Protein AF-A0A9P4QRD8-F1 (afdb_monomer)

Radius of gyration: 12.87 Å; Cα contacts (8 Å, |Δi|>4): 53; chains: 1; bounding box: 28×15×35 Å

Nearest PDB structures (foldseek):
  6wmi-assembly2_D  TM=9.461E-01  e=1.630E-04  Homo sapiens
  2prt-assembly1_A  TM=9.500E-01  e=2.022E-04  Homo sapiens
  2jp9-assembly1_A  TM=9.292E-01  e=2.022E-04  Homo sapiens
  6b0o-assembly2_D  TM=9.364E-01  e=3.591E-04  Homo sapiens
  6jnm-assembly1_A  TM=8.320E-01  e=1.623E-03  Arabidopsis thaliana

pLDDT: mean 93.94, std 3.28, range [72.94, 96.88]

Mean predicted aligned error: 3.34 Å

Organism: NCBI:txid682080

Sequence (52 aa):
YLCNICDKRFTFRNNLKTHMHRHTGEKPFACDFKGCGRHFSVVSNLRRHQKV

InterPro domains:
  IPR013087 Zinc finger C2H2-type [PF00096] (1-23)
  IPR013087 Zinc finger C2H2-type [PF00096] (29-51)
  IPR013087 Zinc finger C2H2-type [PS00028] (3-23)
  IPR013087 Zinc finger C2H2-type [PS50157] (1-28)
  IPR013087 Zinc finger C2H2-type [PS50157] (29-52)
  IPR013087 Zinc finger C2H2-type [SM00355] (1-23)
  IPR013087 Zinc finger C2H2-type [SM00355] (29-51)
  IPR036236 Zinc finger C2H2 superfamily [SSF57667] (1-51)

Foldseek 3Di:
DADPPPRDDDPDPVVNQLVVCVVVVDFPAAAPPPPPRDGHSDPVVSVVVVVD

Secondary structure (DSSP, 8-state):
-B-TTT--B-SSHHHHHHHHHHHH----EE--STTT--EESSHHHHHHHHT-

Structure (mmCIF, N/CA/C/O backbone):
data_AF-A0A9P4QRD8-F1
#
_entry.id   AF-A0A9P4QRD8-F1
#
loop_
_atom_site.group_PDB
_atom_site.id
_atom_site.type_symbol
_atom_site.label_atom_id
_atom_site.label_alt_id
_atom_site.label_comp_id
_atom_site.label_asym_id
_atom_site.label_entity_id
_atom_site.label_seq_id
_atom_site.pdbx_PDB_ins_code
_atom_site.Cartn_x
_atom_site.Cartn_y
_atom_site.Cartn_z
_atom_site.occupancy
_atom_site.B_iso_or_equiv
_atom_site.auth_seq_id
_atom_site.auth_comp_id
_atom_site.auth_asym_id
_atom_site.auth_atom_id
_atom_site.pdbx_PDB_model_num
ATOM 1 N N . TYR A 1 1 ? 13.309 -5.610 -11.499 1.00 93.94 1 TYR A N 1
ATOM 2 C CA . TYR A 1 1 ? 11.986 -6.258 -11.390 1.00 93.94 1 TYR A CA 1
ATOM 3 C C . TYR A 1 1 ? 10.928 -5.353 -12.012 1.00 93.94 1 TYR A C 1
ATOM 5 O O . TYR A 1 1 ? 10.787 -4.228 -11.549 1.00 93.94 1 TYR A O 1
ATOM 13 N N . LEU A 1 2 ? 10.270 -5.780 -13.095 1.00 95.25 2 LEU A N 1
ATOM 14 C CA . LEU A 1 2 ? 9.313 -4.972 -13.870 1.00 95.25 2 LEU A CA 1
ATOM 15 C C . LEU A 1 2 ? 7.868 -5.303 -13.468 1.00 95.25 2 LEU A C 1
ATOM 17 O O . LEU A 1 2 ? 7.550 -6.471 -13.254 1.00 95.25 2 LEU A O 1
ATOM 21 N N . CYS A 1 3 ? 7.012 -4.288 -13.364 1.00 96.19 3 CYS A N 1
ATOM 22 C CA . CYS A 1 3 ? 5.571 -4.475 -13.249 1.00 96.19 3 CYS A CA 1
ATOM 23 C C . CYS A 1 3 ? 4.961 -4.768 -14.619 1.00 96.19 3 CYS A C 1
ATOM 25 O O . CYS A 1 3 ? 5.121 -3.974 -15.536 1.00 96.19 3 CYS A O 1
ATOM 27 N N . ASN A 1 4 ? 4.224 -5.871 -14.726 1.00 93.62 4 ASN A N 1
ATOM 28 C CA . ASN A 1 4 ? 3.520 -6.288 -15.939 1.00 93.62 4 ASN A CA 1
ATOM 29 C C . ASN A 1 4 ? 2.208 -5.522 -16.196 1.00 93.62 4 ASN A C 1
ATOM 31 O O . ASN A 1 4 ? 1.569 -5.767 -17.210 1.00 93.62 4 ASN A O 1
ATOM 35 N N . ILE A 1 5 ? 1.792 -4.638 -15.282 1.00 95.44 5 ILE A N 1
ATOM 36 C CA . ILE A 1 5 ? 0.544 -3.865 -15.396 1.00 95.44 5 ILE A CA 1
ATOM 37 C C . ILE A 1 5 ? 0.818 -2.386 -15.688 1.00 95.44 5 ILE A C 1
ATOM 39 O O . ILE A 1 5 ? 0.021 -1.741 -16.361 1.00 95.44 5 ILE A O 1
ATOM 43 N N . CYS A 1 6 ? 1.909 -1.810 -15.170 1.00 93.38 6 CYS A N 1
ATOM 44 C CA . CYS A 1 6 ? 2.147 -0.368 -15.297 1.00 93.38 6 CYS A CA 1
ATOM 45 C C . CYS A 1 6 ? 3.609 0.037 -15.537 1.00 93.38 6 CYS A C 1
ATOM 47 O O . CYS A 1 6 ? 4.037 1.041 -14.969 1.00 93.38 6 CYS A O 1
ATOM 49 N N . ASP A 1 7 ? 4.384 -0.758 -16.284 1.00 93.25 7 ASP A N 1
ATOM 50 C CA . ASP A 1 7 ? 5.774 -0.514 -16.744 1.00 93.25 7 ASP A CA 1
ATOM 51 C C . ASP A 1 7 ? 6.780 0.017 -15.702 1.00 93.25 7 ASP A C 1
ATOM 53 O O . ASP A 1 7 ? 7.911 0.404 -16.005 1.00 93.25 7 ASP A O 1
ATOM 57 N N . LYS A 1 8 ? 6.415 -0.002 -14.417 1.00 96.56 8 LYS A N 1
ATOM 58 C CA . LYS A 1 8 ? 7.258 0.485 -13.333 1.00 96.56 8 LYS A CA 1
ATOM 59 C C . LYS A 1 8 ? 8.355 -0.520 -13.062 1.00 96.56 8 LYS A C 1
ATOM 61 O O . LYS A 1 8 ? 8.104 -1.712 -12.867 1.00 96.56 8 LYS A O 1
ATOM 66 N N . ARG A 1 9 ? 9.580 -0.012 -12.965 1.00 96.62 9 ARG A N 1
ATOM 67 C CA . ARG A 1 9 ? 10.757 -0.807 -12.629 1.00 96.62 9 ARG A CA 1
ATOM 68 C C . ARG A 1 9 ? 11.141 -0.606 -11.170 1.00 96.62 9 ARG A C 1
ATOM 70 O O . ARG A 1 9 ? 11.201 0.513 -10.672 1.00 96.62 9 ARG A O 1
ATOM 77 N N . PHE A 1 10 ? 11.438 -1.711 -10.502 1.00 96.75 10 PHE A N 1
ATOM 78 C CA . PHE A 1 10 ? 11.859 -1.765 -9.109 1.00 96.75 10 PHE A CA 1
ATOM 79 C C . PHE A 1 10 ? 13.223 -2.438 -8.999 1.00 96.75 10 PHE A C 1
ATOM 81 O O . PHE A 1 10 ? 13.492 -3.438 -9.679 1.00 96.75 10 PHE A O 1
ATOM 88 N N . THR A 1 11 ? 14.058 -1.917 -8.102 1.00 96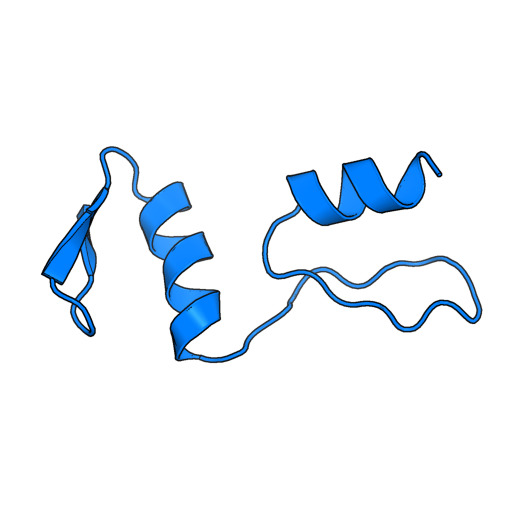.88 11 THR A N 1
ATOM 89 C CA . THR A 1 11 ? 15.385 -2.467 -7.789 1.00 96.88 11 THR A CA 1
ATOM 90 C C . THR A 1 11 ? 15.286 -3.823 -7.092 1.00 96.88 11 THR A C 1
ATOM 92 O O . THR A 1 11 ? 16.055 -4.728 -7.395 1.00 96.88 11 THR A O 1
ATOM 95 N N . PHE A 1 12 ? 14.281 -4.009 -6.230 1.00 96.06 12 PHE A N 1
ATOM 96 C CA . PHE A 1 12 ? 14.127 -5.214 -5.412 1.00 96.06 12 PHE A CA 1
ATOM 97 C C . PHE A 1 12 ? 12.800 -5.943 -5.664 1.00 96.06 12 PHE A C 1
ATOM 99 O O . PHE A 1 12 ? 11.772 -5.321 -5.950 1.00 96.06 12 PHE A O 1
ATOM 106 N N . ARG A 1 13 ? 12.813 -7.279 -5.531 1.00 94.94 13 ARG A N 1
ATOM 107 C CA . ARG A 1 13 ? 11.638 -8.141 -5.763 1.00 94.94 13 ARG A CA 1
ATOM 108 C C . ARG A 1 13 ? 10.524 -7.887 -4.753 1.00 94.94 13 ARG A C 1
ATOM 110 O O . ARG A 1 13 ? 9.356 -7.897 -5.123 1.00 94.94 13 ARG A O 1
ATOM 117 N N . ASN A 1 14 ? 10.876 -7.654 -3.489 1.00 93.25 14 ASN A N 1
ATOM 118 C CA . ASN A 1 14 ? 9.920 -7.318 -2.432 1.00 93.25 14 ASN A CA 1
ATOM 119 C C . ASN A 1 14 ? 9.159 -6.020 -2.750 1.00 93.25 14 ASN A C 1
ATOM 121 O O . ASN A 1 14 ? 7.950 -5.987 -2.558 1.00 93.25 14 ASN A O 1
ATOM 125 N N . ASN A 1 15 ? 9.828 -5.007 -3.309 1.00 95.00 15 ASN A N 1
ATOM 126 C CA . ASN A 1 15 ? 9.188 -3.760 -3.731 1.00 95.00 15 ASN A CA 1
ATOM 127 C C . ASN A 1 15 ? 8.221 -3.983 -4.898 1.00 95.00 15 ASN A C 1
ATOM 129 O O . ASN A 1 15 ? 7.143 -3.400 -4.910 1.00 95.00 15 ASN A O 1
ATOM 133 N N . LEU A 1 16 ? 8.573 -4.854 -5.853 1.00 96.06 16 LEU A N 1
ATOM 134 C CA . LEU A 1 16 ? 7.639 -5.256 -6.906 1.00 96.06 16 LEU A CA 1
ATOM 135 C C . LEU A 1 16 ? 6.425 -5.987 -6.311 1.00 96.06 16 LEU A C 1
ATOM 137 O O . LEU A 1 16 ? 5.294 -5.663 -6.652 1.00 96.06 16 LEU A O 1
ATOM 141 N N . LYS A 1 17 ? 6.645 -6.942 -5.398 1.00 94.00 17 LYS A N 1
ATOM 142 C CA . LYS A 1 17 ? 5.567 -7.711 -4.757 1.00 94.00 17 LYS A CA 1
ATOM 143 C C . LYS A 1 17 ? 4.594 -6.800 -4.007 1.00 94.00 17 LYS A C 1
ATOM 145 O O . LYS A 1 17 ? 3.392 -6.902 -4.213 1.00 94.00 17 LYS A O 1
ATOM 150 N N . THR A 1 18 ? 5.101 -5.886 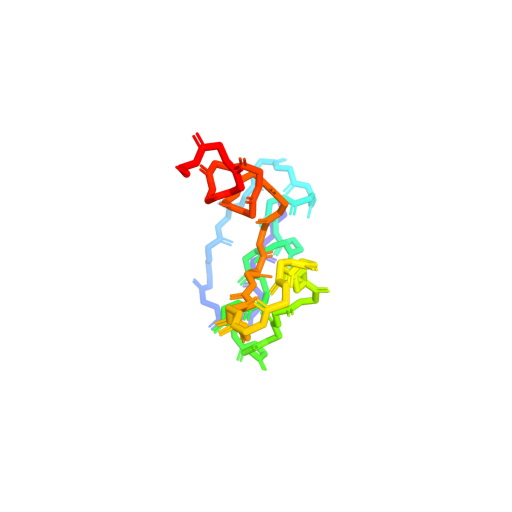-3.181 1.00 94.88 18 THR A N 1
ATOM 151 C CA . THR A 1 18 ? 4.244 -4.945 -2.446 1.00 94.88 18 THR A CA 1
ATOM 152 C C . THR A 1 18 ? 3.542 -3.958 -3.369 1.00 94.88 18 THR A C 1
ATOM 154 O O . THR A 1 18 ? 2.410 -3.566 -3.105 1.00 94.88 18 THR A O 1
ATOM 157 N N . HIS A 1 19 ? 4.181 -3.573 -4.473 1.00 95.12 19 HIS A N 1
ATOM 158 C CA . HIS A 1 19 ? 3.557 -2.758 -5.504 1.00 95.12 19 HIS A CA 1
ATO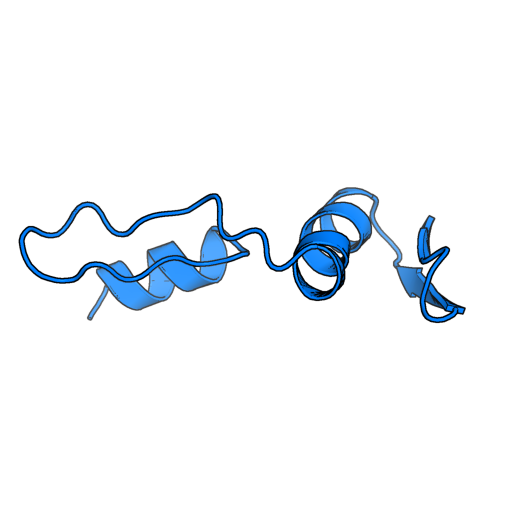M 159 C C . HIS A 1 19 ? 2.380 -3.468 -6.190 1.00 95.12 19 HIS A C 1
ATOM 161 O O . HIS A 1 19 ? 1.374 -2.812 -6.456 1.00 95.12 19 HIS A O 1
ATOM 167 N N . MET A 1 20 ? 2.462 -4.784 -6.419 1.00 95.62 20 MET A N 1
ATOM 168 C CA . MET A 1 20 ? 1.374 -5.558 -7.039 1.00 95.62 20 MET A CA 1
ATOM 169 C C . MET A 1 20 ? 0.074 -5.512 -6.239 1.00 95.62 20 MET A C 1
ATOM 171 O O . MET A 1 20 ? -0.998 -5.473 -6.834 1.00 95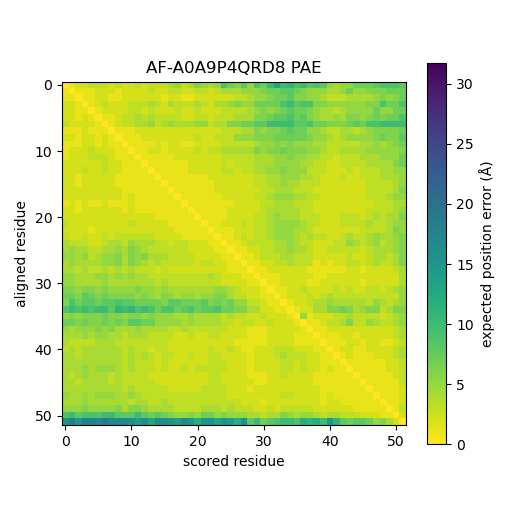.62 20 MET A O 1
ATOM 175 N N . HIS A 1 21 ? 0.151 -5.383 -4.914 1.00 95.06 21 HIS A N 1
ATOM 176 C CA . HIS A 1 21 ? -1.024 -5.189 -4.064 1.00 95.06 21 HIS A CA 1
ATOM 177 C C . HIS A 1 21 ? -1.837 -3.932 -4.415 1.00 95.06 21 HIS A C 1
ATOM 179 O O . HIS A 1 21 ? -3.030 -3.866 -4.135 1.00 95.06 21 HIS A O 1
ATOM 185 N N . ARG A 1 22 ? -1.229 -2.928 -5.063 1.00 92.69 22 ARG A N 1
ATOM 186 C CA . ARG A 1 22 ? -1.964 -1.760 -5.568 1.00 92.69 22 ARG A CA 1
ATOM 187 C C . ARG A 1 22 ? -2.824 -2.092 -6.786 1.00 92.69 22 ARG A C 1
ATOM 189 O O . ARG A 1 22 ? -3.823 -1.422 -7.008 1.00 92.69 22 ARG A O 1
ATOM 196 N N . HIS A 1 23 ? -2.425 -3.088 -7.570 1.00 94.62 23 HIS A N 1
ATOM 197 C CA . HIS A 1 23 ? -3.190 -3.552 -8.721 1.00 94.62 23 HIS A CA 1
ATOM 198 C C . HIS A 1 23 ? -4.256 -4.572 -8.322 1.00 94.62 23 HIS A C 1
ATOM 200 O O . HIS A 1 23 ? -5.378 -4.482 -8.802 1.00 94.62 23 HIS A O 1
ATOM 206 N N . THR A 1 24 ? -3.929 -5.504 -7.422 1.00 93.75 24 THR A N 1
ATOM 207 C CA . THR A 1 24 ? -4.877 -6.525 -6.944 1.00 93.75 24 THR A CA 1
ATOM 208 C C . THR A 1 24 ? -5.837 -5.996 -5.877 1.00 93.75 24 THR A C 1
ATOM 210 O O . THR A 1 24 ? -6.851 -6.623 -5.594 1.00 93.75 24 THR A O 1
ATOM 213 N N . GLY A 1 25 ? -5.517 -4.857 -5.255 1.00 93.00 25 GLY A N 1
ATOM 214 C CA . GLY A 1 25 ? -6.264 -4.319 -4.117 1.00 93.00 25 GLY A CA 1
ATOM 215 C C . GLY A 1 25 ? -6.017 -5.073 -2.807 1.00 93.00 25 GLY A C 1
ATOM 216 O O . GLY A 1 25 ? -6.612 -4.728 -1.786 1.00 93.00 25 GLY A O 1
ATOM 217 N N . GLU A 1 26 ? -5.131 -6.071 -2.806 1.00 94.75 26 GLU A N 1
ATOM 218 C CA . GLU A 1 26 ? -4.829 -6.867 -1.623 1.00 94.75 26 GLU A CA 1
ATOM 219 C C . GLU A 1 26 ? -4.227 -6.013 -0.501 1.00 94.75 26 GLU A C 1
ATOM 221 O O . GLU A 1 26 ? -3.3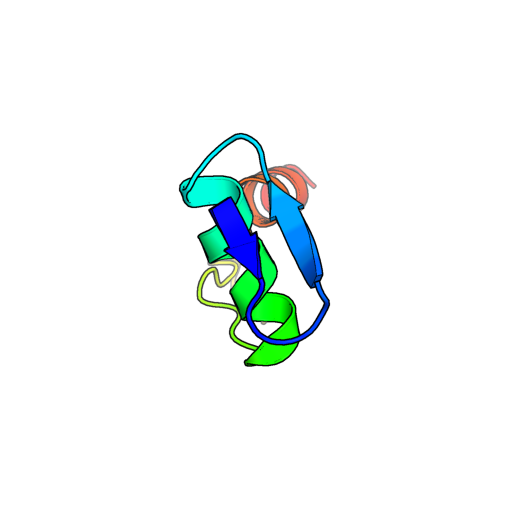41 -5.169 -0.685 1.00 94.75 26 GLU A O 1
ATOM 226 N N . LYS A 1 27 ? -4.691 -6.267 0.718 1.00 94.25 27 LYS A N 1
ATOM 227 C CA . LYS A 1 27 ? -4.161 -5.644 1.930 1.00 94.25 27 LYS A CA 1
ATOM 228 C C . LYS A 1 27 ? -3.993 -6.719 3.001 1.00 94.25 27 LYS A C 1
ATOM 230 O O . LYS A 1 27 ? -4.805 -6.792 3.917 1.00 94.25 27 LYS A O 1
ATOM 235 N N . PRO A 1 28 ? -2.965 -7.577 2.873 1.00 92.62 28 PRO A N 1
ATOM 236 C CA . PRO A 1 28 ? -2.811 -8.754 3.727 1.00 92.62 28 PRO A CA 1
ATOM 237 C C . PRO A 1 28 ? -2.486 -8.414 5.187 1.00 92.62 28 PRO A C 1
ATOM 239 O O . PRO A 1 28 ? -2.571 -9.282 6.046 1.00 92.62 28 PRO A O 1
ATOM 242 N N . PHE A 1 29 ? -2.100 -7.171 5.486 1.00 94.94 29 PHE A N 1
ATOM 243 C CA . PHE A 1 29 ? -1.703 -6.766 6.830 1.00 94.94 29 PHE A CA 1
ATOM 244 C C . PHE A 1 29 ? -2.856 -6.049 7.531 1.00 94.94 29 PHE A C 1
ATOM 246 O O . PHE A 1 29 ? -3.066 -4.856 7.311 1.00 94.94 29 PHE A O 1
ATOM 253 N N . ALA A 1 30 ? -3.598 -6.771 8.364 1.00 95.31 30 ALA A N 1
ATOM 254 C CA . ALA A 1 30 ? -4.639 -6.203 9.213 1.00 95.31 30 ALA A CA 1
ATOM 255 C C . ALA A 1 30 ? -4.044 -5.587 10.489 1.00 95.31 30 ALA A C 1
ATOM 257 O O . ALA A 1 30 ? -2.988 -6.002 10.964 1.00 95.31 30 ALA A O 1
ATOM 258 N N . CYS A 1 31 ? -4.709 -4.569 11.032 1.00 95.88 31 CYS A N 1
ATOM 259 C CA . CYS A 1 31 ? -4.419 -4.068 12.367 1.00 95.88 31 CYS A CA 1
ATOM 260 C C . CYS A 1 31 ? -5.128 -4.929 13.414 1.00 95.88 31 CYS A C 1
ATOM 262 O O . CYS A 1 31 ? -6.354 -5.019 13.401 1.00 95.88 31 CYS A O 1
ATOM 264 N N . ASP A 1 32 ? -4.359 -5.486 14.348 1.00 93.50 32 ASP A N 1
ATOM 265 C CA . ASP A 1 32 ? -4.873 -6.356 15.415 1.00 93.50 32 ASP A CA 1
ATOM 266 C C . ASP A 1 32 ? -5.589 -5.588 16.542 1.00 93.50 32 ASP A C 1
ATOM 268 O O . ASP A 1 32 ? -6.140 -6.187 17.465 1.00 93.50 32 ASP A O 1
ATOM 272 N N . PHE A 1 33 ? -5.602 -4.250 16.490 1.00 92.50 33 PHE A N 1
ATOM 273 C CA . PHE A 1 33 ? -6.320 -3.445 17.471 1.00 92.50 33 PHE A CA 1
ATOM 274 C C . PHE A 1 33 ? -7.834 -3.616 17.305 1.00 92.50 33 PHE A C 1
ATOM 276 O O . PHE A 1 33 ? -8.412 -3.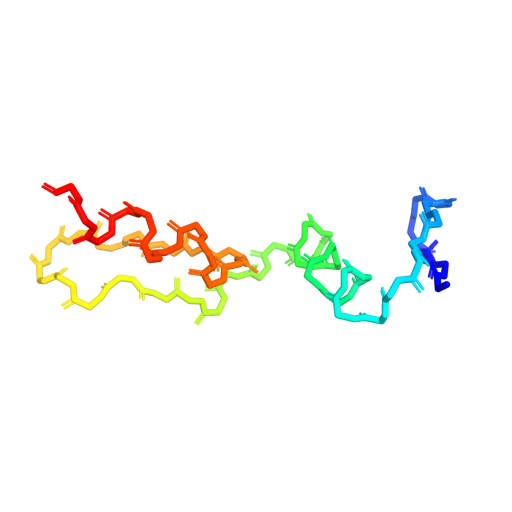309 16.253 1.00 92.50 33 PHE A O 1
ATOM 283 N N . LYS A 1 34 ? -8.492 -4.071 18.375 1.00 92.81 34 LYS A N 1
ATOM 284 C CA . LYS A 1 34 ? -9.935 -4.320 18.398 1.00 92.81 34 LYS A CA 1
ATOM 285 C C . LYS A 1 34 ? -10.702 -3.035 18.063 1.00 92.81 34 LYS A C 1
ATOM 287 O O . LYS A 1 34 ? -10.579 -2.033 18.756 1.00 92.81 34 LYS A O 1
ATOM 292 N N . GLY A 1 35 ? 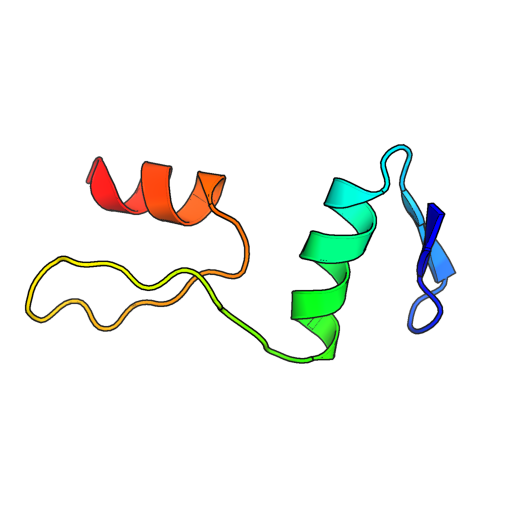-11.503 -3.075 16.998 1.00 92.44 35 GLY A N 1
ATOM 293 C CA . GLY A 1 35 ? -12.301 -1.935 16.525 1.00 92.44 35 GLY A CA 1
ATOM 294 C C . GLY A 1 35 ? -11.633 -1.049 15.465 1.00 92.44 35 GLY A C 1
ATOM 295 O O . GLY A 1 35 ? -12.293 -0.160 14.941 1.00 92.44 35 GLY A O 1
ATOM 296 N N . CYS A 1 36 ? -10.368 -1.287 15.089 1.00 93.81 36 CYS A N 1
ATOM 297 C CA . CYS A 1 36 ? -9.705 -0.494 14.046 1.00 93.81 36 CYS A CA 1
ATOM 298 C C . CYS A 1 36 ? -10.144 -0.885 12.621 1.00 93.81 36 CYS A C 1
ATOM 300 O O . CYS A 1 36 ? -10.402 -0.019 11.786 1.00 93.81 36 CYS A O 1
ATOM 302 N N . GLY A 1 37 ? -10.184 -2.188 12.311 1.00 91.12 37 GLY A N 1
ATOM 303 C CA . GLY A 1 37 ? -10.594 -2.711 10.995 1.00 91.12 37 GLY A CA 1
ATOM 304 C C . GLY A 1 37 ? -9.701 -2.305 9.808 1.00 91.12 37 GLY A C 1
ATOM 305 O O . GLY A 1 37 ? -10.002 -2.634 8.657 1.00 91.12 37 GLY A O 1
ATOM 306 N N . ARG A 1 38 ? -8.593 -1.587 10.043 1.00 94.06 38 ARG A N 1
ATOM 307 C CA . ARG A 1 38 ? -7.697 -1.116 8.980 1.00 94.06 38 ARG A CA 1
ATOM 308 C C . ARG A 1 38 ? -6.816 -2.234 8.448 1.00 94.06 38 ARG A C 1
ATOM 310 O O . ARG A 1 38 ? -6.233 -3.000 9.207 1.00 94.06 38 ARG A O 1
ATOM 317 N N . HIS A 1 39 ? -6.657 -2.234 7.130 1.00 95.25 39 HIS A N 1
ATOM 318 C CA . HIS A 1 39 ? -5.775 -3.135 6.406 1.00 95.25 39 HIS A CA 1
ATOM 319 C C . HIS A 1 39 ? -4.749 -2.338 5.594 1.00 95.25 39 HIS A C 1
ATOM 321 O O . HIS A 1 39 ? -5.038 -1.249 5.088 1.00 95.25 39 HIS A O 1
ATOM 327 N N . PHE A 1 40 ? -3.553 -2.897 5.434 1.00 94.75 40 PHE A N 1
ATOM 328 C CA . PHE A 1 40 ? -2.418 -2.278 4.764 1.00 94.75 40 PHE A CA 1
ATOM 329 C C . PHE A 1 40 ? -1.805 -3.234 3.738 1.00 94.75 40 PHE A C 1
ATOM 331 O O . PHE A 1 40 ? -1.740 -4.444 3.941 1.00 94.75 40 PHE A O 1
ATOM 338 N N . SER A 1 41 ? -1.293 -2.675 2.642 1.00 94.06 41 SER A N 1
ATOM 339 C CA . SER A 1 41 ? -0.551 -3.432 1.622 1.00 94.06 41 SER A CA 1
ATOM 340 C C . SER A 1 41 ? 0.929 -3.629 1.978 1.00 94.06 41 SER A C 1
ATOM 342 O O . SER A 1 41 ? 1.626 -4.388 1.315 1.00 94.06 41 SER A O 1
ATOM 344 N N . VAL A 1 42 ? 1.442 -2.937 3.007 1.00 93.94 42 VAL A N 1
ATOM 345 C CA . VAL A 1 42 ? 2.858 -2.999 3.412 1.00 93.94 42 VAL A CA 1
ATOM 346 C C . VAL A 1 42 ? 2.991 -2.998 4.936 1.00 93.94 42 VAL A C 1
ATOM 348 O O . VAL A 1 42 ? 2.411 -2.142 5.604 1.00 93.94 42 VAL A O 1
ATOM 351 N N . VAL A 1 43 ? 3.820 -3.901 5.476 1.00 93.00 43 VAL A N 1
ATOM 352 C CA . VAL A 1 43 ? 4.091 -4.044 6.924 1.00 93.00 43 VAL A CA 1
ATOM 353 C C . VAL A 1 43 ? 4.592 -2.755 7.569 1.00 93.00 43 VAL A C 1
ATOM 355 O O . VAL A 1 43 ? 4.197 -2.436 8.685 1.00 93.00 43 VAL A O 1
ATOM 358 N N . SER A 1 44 ? 5.458 -1.993 6.896 1.00 94.00 44 SER A N 1
ATOM 359 C CA . SER A 1 44 ? 5.985 -0.736 7.446 1.00 94.00 44 SER A CA 1
ATOM 360 C C . SER A 1 44 ? 4.875 0.282 7.726 1.00 94.00 44 SER A C 1
ATOM 362 O O . SER A 1 44 ? 4.931 0.982 8.736 1.00 94.00 44 SER A O 1
ATOM 364 N N . ASN A 1 45 ? 3.836 0.319 6.885 1.00 94.69 45 ASN A N 1
ATOM 365 C CA . ASN A 1 45 ? 2.671 1.173 7.100 1.00 94.69 45 ASN A CA 1
ATOM 366 C C . ASN A 1 45 ? 1.827 0.701 8.287 1.00 94.69 45 ASN A C 1
ATOM 368 O O . ASN A 1 45 ? 1.440 1.542 9.094 1.00 94.69 45 ASN A O 1
ATOM 372 N N . LEU A 1 46 ? 1.598 -0.612 8.423 1.00 95.69 46 LEU A N 1
ATOM 373 C CA . LEU A 1 46 ? 0.919 -1.180 9.593 1.00 95.69 46 LEU A CA 1
ATOM 374 C C . LEU A 1 46 ? 1.678 -0.841 10.883 1.00 95.69 46 LEU A C 1
ATOM 376 O O . LEU A 1 46 ? 1.097 -0.289 11.810 1.00 95.69 46 LEU A O 1
ATOM 380 N N . ARG A 1 47 ? 2.992 -1.088 10.920 1.00 94.88 47 ARG A N 1
ATOM 381 C CA . ARG A 1 47 ? 3.831 -0.798 12.094 1.00 94.88 47 ARG A CA 1
ATOM 382 C C . ARG A 1 47 ? 3.807 0.677 12.475 1.00 94.88 47 ARG A C 1
ATOM 384 O O . ARG A 1 47 ? 3.781 0.999 13.654 1.00 94.88 47 ARG A O 1
ATOM 391 N N . ARG A 1 48 ? 3.840 1.582 11.491 1.00 95.12 48 ARG A N 1
ATOM 392 C CA . ARG A 1 48 ? 3.709 3.022 11.748 1.00 95.12 48 ARG A CA 1
ATOM 393 C C . ARG A 1 48 ? 2.331 3.361 12.312 1.00 95.12 48 ARG A C 1
AT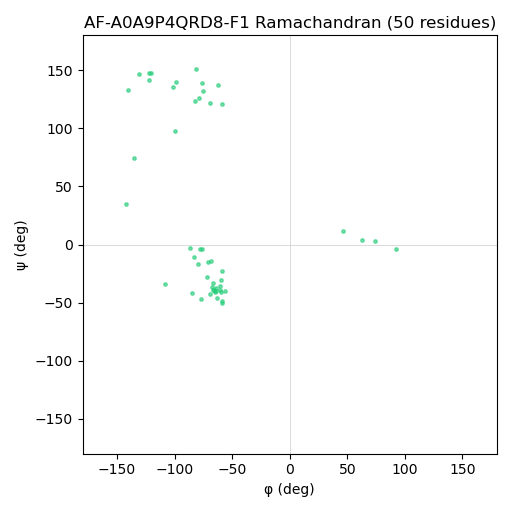OM 395 O O . ARG A 1 48 ? 2.253 4.170 13.220 1.00 95.12 48 ARG A O 1
ATOM 402 N N . HIS A 1 49 ? 1.273 2.744 11.791 1.00 94.50 49 HIS A N 1
ATOM 403 C CA . HIS A 1 49 ? -0.083 2.935 12.293 1.00 94.50 49 HIS A CA 1
ATOM 404 C C . HIS A 1 49 ? -0.263 2.433 13.733 1.00 94.50 49 HIS A C 1
ATOM 406 O O . HIS A 1 49 ? -0.919 3.115 14.503 1.00 94.50 49 HIS A O 1
ATOM 412 N N . GLN A 1 50 ? 0.334 1.295 14.101 1.00 93.12 50 GLN A N 1
ATOM 413 C CA . GLN A 1 50 ? 0.248 0.717 15.453 1.00 93.12 50 GLN A CA 1
ATOM 414 C C . GLN A 1 50 ? 1.017 1.504 16.525 1.00 93.12 50 G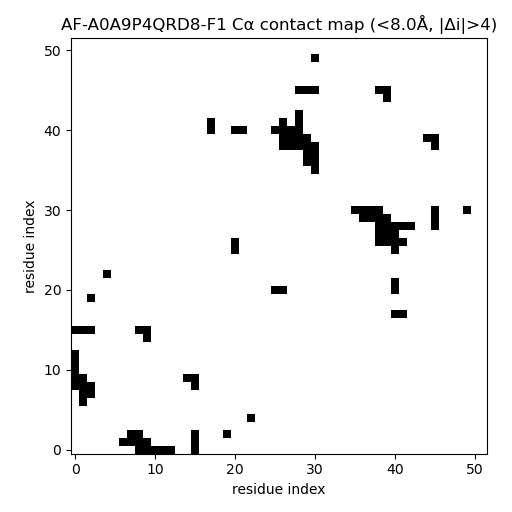LN A C 1
ATOM 416 O O . GLN A 1 50 ? 0.844 1.250 17.709 1.00 93.12 50 GLN A O 1
ATOM 421 N N . LYS A 1 51 ? 1.915 2.406 16.116 1.00 89.19 51 LYS A N 1
ATOM 422 C CA . LYS A 1 51 ? 2.664 3.286 17.026 1.00 89.19 51 LYS A CA 1
ATOM 423 C C . LYS A 1 51 ? 1.915 4.581 17.365 1.00 89.19 51 LYS A C 1
ATOM 425 O O . LYS A 1 51 ? 2.467 5.396 18.098 1.00 89.19 51 LYS A O 1
ATOM 430 N N . VAL A 1 52 ? 0.738 4.784 16.773 1.00 72.94 52 VAL A N 1
ATOM 431 C CA . VAL A 1 52 ? -0.194 5.875 17.091 1.00 72.94 52 VAL A CA 1
ATOM 432 C C . VAL A 1 52 ? -1.133 5.383 18.177 1.00 72.94 52 VAL A C 1
ATOM 434 O O . VAL A 1 52 ? -1.336 6.148 19.139 1.00 72.94 52 VAL A O 1
#

Solvent-accessible surface area (backbone atoms only — not comparable to full-atom values): 3247 Å² total; per-residue (Å²): 75,73,41,94,87,70,79,45,74,31,96,43,64,68,58,41,57,44,52,47,24,72,77,73,66,49,41,88,42,65,51,88,55,88,88,64,83,46,59,25,54,44,66,70,59,46,56,58,57,73,73,107